Protein AF-A0A4Q9GNA7-F1 (afdb_monomer_lite)

Foldseek 3Di:
DDDDPVVPPPDDDPPPPPPVVNVVVVLVVQLVVLVVQCVVCLVVVHHRDCVSCVSVVNNVVVVSVPVVPD

Radius of gyration: 22.16 Å; chains: 1; bounding box: 45×47×49 Å

Organism: NCBI:txid2528245

pLDDT: mean 71.97, std 17.01, range [39.44, 91.56]

Structure (mmCIF, N/CA/C/O backbone):
data_AF-A0A4Q9GNA7-F1
#
_entry.id   AF-A0A4Q9GNA7-F1
#
loop_
_atom_site.group_PDB
_atom_site.id
_atom_site.type_symbol
_atom_site.label_atom_id
_atom_site.label_alt_id
_atom_site.label_comp_id
_atom_site.label_asym_id
_atom_site.label_entity_id
_atom_site.label_seq_id
_atom_site.pdbx_PDB_ins_code
_atom_site.Cartn_x
_atom_site.Cartn_y
_atom_site.Cartn_z
_atom_site.occupancy
_atom_site.B_iso_or_equiv
_atom_site.auth_seq_id
_atom_site.auth_comp_id
_atom_site.auth_asym_id
_atom_site.auth_atom_id
_atom_site.pdbx_PDB_model_num
ATOM 1 N N . MET A 1 1 ? 21.520 40.344 -21.738 1.00 41.06 1 MET A N 1
ATOM 2 C CA . MET A 1 1 ? 20.536 39.770 -22.683 1.00 41.06 1 MET A CA 1
ATOM 3 C C . MET A 1 1 ? 21.174 38.538 -23.331 1.00 41.06 1 MET A C 1
ATOM 5 O O . MET A 1 1 ? 21.803 38.654 -24.368 1.00 41.06 1 MET A O 1
ATOM 9 N N . ALA A 1 2 ? 21.130 37.382 -22.660 1.00 42.25 2 ALA A N 1
ATOM 10 C CA . ALA A 1 2 ? 21.801 36.156 -23.107 1.00 42.25 2 ALA A CA 1
ATOM 11 C C . ALA A 1 2 ? 20.764 35.190 -23.694 1.00 42.25 2 ALA A C 1
ATOM 13 O O . ALA A 1 2 ? 20.191 34.364 -22.989 1.00 42.25 2 ALA A O 1
ATOM 14 N N . ARG A 1 3 ? 20.465 35.348 -24.985 1.00 48.25 3 ARG A N 1
ATOM 15 C CA . ARG A 1 3 ? 19.678 34.383 -25.762 1.00 48.25 3 ARG A CA 1
ATOM 16 C C . ARG A 1 3 ? 20.615 33.717 -26.768 1.00 48.25 3 ARG A C 1
ATOM 18 O O . ARG A 1 3 ? 21.386 34.409 -27.418 1.00 48.25 3 ARG A O 1
ATOM 25 N N . ASN A 1 4 ? 20.477 32.400 -26.914 1.00 50.50 4 ASN A N 1
ATOM 26 C CA . ASN A 1 4 ? 20.972 31.590 -28.038 1.00 50.50 4 ASN A CA 1
ATOM 27 C C . ASN A 1 4 ? 22.413 31.055 -28.014 1.00 50.50 4 ASN A C 1
ATOM 29 O O . ASN A 1 4 ? 23.114 31.147 -29.012 1.00 50.50 4 ASN A O 1
ATOM 33 N N . ILE A 1 5 ? 22.798 30.329 -26.960 1.00 52.88 5 ILE A N 1
ATOM 34 C CA . ILE A 1 5 ? 23.808 29.254 -27.122 1.00 52.88 5 ILE A CA 1
ATOM 35 C C . ILE A 1 5 ? 23.130 27.923 -27.536 1.00 52.88 5 ILE A C 1
ATOM 37 O O . ILE A 1 5 ? 23.745 27.072 -28.168 1.00 52.88 5 ILE A O 1
ATOM 41 N N . TYR A 1 6 ? 21.822 27.771 -27.285 1.00 52.81 6 TYR A N 1
ATOM 42 C CA . TYR A 1 6 ? 21.060 26.537 -27.543 1.00 52.81 6 TYR A CA 1
ATOM 43 C C . TYR A 1 6 ? 20.821 26.203 -29.027 1.00 52.81 6 TYR A C 1
ATOM 45 O O . TYR A 1 6 ? 20.581 25.045 -29.353 1.00 52.81 6 TYR A O 1
ATOM 53 N N . LEU A 1 7 ? 20.890 27.184 -29.934 1.00 54.47 7 LEU A N 1
ATOM 54 C CA . LEU A 1 7 ? 20.646 26.964 -31.369 1.00 54.47 7 LEU A CA 1
ATOM 55 C C . LEU A 1 7 ? 21.885 26.472 -32.135 1.00 54.47 7 LEU A C 1
ATOM 57 O O . LEU A 1 7 ? 21.744 25.979 -33.248 1.00 54.47 7 LEU A O 1
ATOM 61 N N . ALA A 1 8 ? 23.088 26.578 -31.560 1.00 55.75 8 ALA A N 1
ATOM 62 C CA . ALA A 1 8 ? 24.333 26.312 -32.284 1.00 55.75 8 ALA A CA 1
ATOM 63 C C . ALA A 1 8 ? 24.732 24.827 -32.327 1.00 55.75 8 ALA A C 1
ATOM 65 O O . ALA A 1 8 ? 25.507 24.428 -33.190 1.00 55.75 8 ALA A O 1
ATOM 66 N N . THR A 1 9 ? 24.230 23.996 -31.409 1.00 54.38 9 THR A N 1
ATOM 67 C CA . THR A 1 9 ? 24.740 22.624 -31.246 1.00 54.38 9 THR A CA 1
ATOM 68 C C . THR A 1 9 ? 23.827 21.530 -31.776 1.00 54.38 9 THR A C 1
ATOM 70 O O . THR A 1 9 ? 24.279 20.389 -31.825 1.00 54.38 9 THR A O 1
ATOM 73 N N . GLY A 1 10 ? 22.583 21.823 -32.186 1.00 49.12 10 GLY A N 1
ATOM 74 C CA . GLY A 1 10 ? 21.673 20.873 -32.861 1.00 49.12 10 GLY A CA 1
ATOM 75 C C . GLY A 1 10 ? 21.373 19.562 -32.112 1.00 49.12 10 GLY A C 1
ATOM 76 O O . GLY A 1 10 ? 20.603 18.732 -32.588 1.00 49.12 10 GLY A O 1
ATOM 77 N N . ARG A 1 11 ? 21.962 19.347 -30.936 1.00 48.22 11 ARG A N 1
ATOM 78 C CA . ARG A 1 11 ? 21.797 18.154 -30.122 1.00 48.22 11 ARG A CA 1
ATOM 79 C C . ARG A 1 11 ? 20.664 18.432 -29.159 1.00 48.22 11 ARG A C 1
ATOM 81 O O . ARG A 1 11 ? 20.844 19.135 -28.166 1.00 48.22 11 ARG A O 1
ATOM 88 N N . GLN A 1 12 ? 19.495 17.878 -29.471 1.00 49.69 12 GLN A N 1
ATOM 89 C CA . GLN A 1 12 ? 18.458 17.661 -28.472 1.00 49.69 12 GLN A CA 1
ATOM 90 C C . GLN A 1 12 ? 19.138 17.046 -27.247 1.00 49.69 12 GLN A C 1
ATOM 92 O O . GLN A 1 12 ? 19.756 15.984 -27.351 1.00 49.69 12 GLN A O 1
ATOM 97 N N . MET A 1 13 ? 19.068 17.721 -26.096 1.00 49.88 13 MET A N 1
ATOM 98 C CA . MET A 1 13 ? 19.349 17.030 -24.846 1.00 49.88 13 MET A CA 1
ATOM 99 C C . MET A 1 13 ? 18.437 15.801 -24.822 1.00 49.88 13 MET A C 1
ATOM 101 O O . MET A 1 13 ? 17.236 15.959 -25.071 1.00 49.88 13 MET A O 1
ATOM 105 N N . PRO A 1 14 ? 18.961 14.590 -24.569 1.00 51.94 14 PRO A N 1
ATOM 106 C CA . PRO A 1 14 ? 18.090 13.459 -24.347 1.00 51.94 14 PRO A CA 1
ATOM 107 C C . PRO A 1 14 ? 17.239 13.843 -23.144 1.00 51.94 14 PRO A C 1
ATOM 109 O O . PRO A 1 14 ? 17.751 14.013 -22.038 1.00 51.94 14 PRO A O 1
ATOM 112 N N . VAL A 1 15 ? 15.940 14.046 -23.372 1.00 57.50 15 VAL A N 1
ATOM 113 C CA . VAL A 1 15 ? 14.964 14.021 -22.290 1.00 57.50 15 VAL A CA 1
ATOM 114 C C . VAL A 1 15 ? 15.278 12.721 -21.570 1.00 57.50 15 VAL A C 1
ATOM 116 O O . VAL A 1 15 ? 15.160 11.661 -22.187 1.00 57.50 15 VAL A O 1
ATOM 119 N N . LEU A 1 16 ? 15.785 12.807 -20.338 1.00 57.00 16 LEU A N 1
ATOM 120 C CA . LEU A 1 16 ? 16.046 11.661 -19.475 1.00 57.00 16 LEU A CA 1
ATOM 121 C C . LEU A 1 16 ? 14.689 11.003 -19.222 1.00 57.00 16 LEU A C 1
ATOM 123 O O . LEU A 1 16 ? 14.014 11.263 -18.230 1.00 57.00 16 LEU A O 1
ATOM 127 N N . ARG A 1 17 ? 14.224 10.220 -20.198 1.00 62.94 17 ARG A N 1
ATOM 128 C CA . ARG A 1 17 ? 13.014 9.430 -20.097 1.00 62.94 17 ARG A CA 1
ATOM 129 C C . ARG A 1 17 ? 13.346 8.379 -19.067 1.00 62.94 17 ARG A C 1
ATOM 131 O O . ARG A 1 17 ? 14.197 7.525 -19.305 1.00 62.94 17 ARG A O 1
ATOM 138 N N . MET A 1 18 ? 12.706 8.493 -17.911 1.00 66.38 18 MET A N 1
ATOM 139 C CA . MET A 1 18 ? 12.811 7.478 -16.883 1.00 66.38 18 MET A CA 1
ATOM 140 C C . MET A 1 18 ? 12.434 6.139 -17.531 1.00 66.38 18 MET A C 1
ATOM 142 O O . MET A 1 18 ? 11.345 6.057 -18.112 1.00 66.38 18 MET A O 1
ATOM 146 N N . PRO A 1 19 ? 13.328 5.133 -17.523 1.00 83.88 19 PRO A N 1
ATOM 147 C CA . PRO A 1 19 ? 13.025 3.848 -18.127 1.00 83.88 19 PRO A CA 1
ATOM 148 C C . PRO A 1 19 ? 11.739 3.301 -17.520 1.00 83.88 19 PRO A C 1
ATOM 150 O O . PRO A 1 19 ? 11.546 3.376 -16.306 1.00 83.88 19 PRO A O 1
ATOM 153 N N . GLU A 1 20 ? 10.865 2.743 -18.350 1.00 84.62 20 GLU A N 1
ATOM 154 C CA . GLU A 1 20 ? 9.568 2.223 -17.905 1.00 84.62 20 GLU A CA 1
ATOM 155 C C . GLU A 1 20 ? 9.727 1.185 -16.779 1.00 84.62 20 GLU A C 1
ATOM 157 O O . GLU A 1 20 ? 8.942 1.144 -15.836 1.00 84.62 20 GLU A O 1
ATOM 162 N N . THR A 1 21 ? 10.817 0.416 -16.809 1.00 80.12 21 THR A N 1
ATOM 163 C CA . THR A 1 21 ? 11.217 -0.509 -15.742 1.00 80.12 21 THR A CA 1
ATOM 164 C C . THR A 1 21 ? 11.431 0.189 -14.397 1.00 80.12 21 THR A C 1
ATOM 166 O O . THR A 1 21 ? 11.013 -0.327 -13.365 1.00 80.12 21 THR A O 1
ATOM 169 N N . LEU A 1 22 ? 12.056 1.369 -14.396 1.00 83.12 22 LEU A N 1
ATOM 170 C CA . LEU A 1 22 ? 12.319 2.137 -13.179 1.00 83.12 22 LEU A CA 1
ATOM 171 C C . LEU A 1 22 ? 11.019 2.718 -12.607 1.00 83.12 22 LEU A C 1
ATOM 173 O O . LEU A 1 22 ? 10.821 2.703 -11.397 1.00 83.12 22 LEU A O 1
ATOM 177 N N . ARG A 1 23 ? 10.112 3.176 -13.481 1.00 84.06 23 ARG A N 1
ATOM 178 C CA . ARG A 1 23 ? 8.766 3.619 -13.089 1.00 84.06 23 ARG A CA 1
ATOM 179 C C . ARG A 1 23 ? 7.990 2.486 -12.422 1.00 84.06 23 ARG A C 1
ATOM 181 O O . ARG A 1 23 ? 7.560 2.643 -11.288 1.00 84.06 23 ARG A O 1
ATOM 188 N N . ARG A 1 24 ? 7.930 1.315 -13.061 1.00 85.25 24 ARG A N 1
ATOM 189 C CA . ARG A 1 24 ? 7.265 0.128 -12.498 1.00 85.25 24 ARG A CA 1
ATOM 190 C C . ARG A 1 24 ? 7.856 -0.301 -11.157 1.00 85.25 24 ARG A C 1
ATOM 192 O O . ARG A 1 24 ? 7.115 -0.705 -10.268 1.00 85.25 24 ARG A O 1
ATOM 199 N N . ALA A 1 25 ? 9.176 -0.209 -10.996 1.00 87.94 25 ALA A N 1
ATOM 200 C CA . ALA A 1 25 ? 9.825 -0.507 -9.723 1.00 87.94 25 ALA A CA 1
ATOM 201 C C . ALA A 1 25 ? 9.403 0.480 -8.622 1.00 87.94 25 ALA A C 1
ATOM 203 O O . ALA A 1 25 ? 9.124 0.061 -7.501 1.00 87.94 25 ALA A O 1
ATOM 204 N N . ILE A 1 26 ? 9.314 1.775 -8.939 1.00 87.62 26 ILE A N 1
ATOM 205 C CA . ILE A 1 26 ? 8.839 2.801 -8.002 1.00 87.62 26 ILE A CA 1
ATOM 206 C C . ILE A 1 26 ? 7.379 2.547 -7.614 1.00 87.62 26 ILE A C 1
ATOM 208 O O . ILE A 1 26 ? 7.071 2.550 -6.423 1.00 87.62 26 ILE A O 1
ATOM 212 N N . ASP A 1 27 ? 6.512 2.260 -8.583 1.00 88.06 27 ASP A N 1
ATOM 213 C CA . ASP A 1 27 ? 5.093 1.977 -8.337 1.00 88.06 27 ASP A CA 1
ATOM 214 C C . ASP A 1 27 ? 4.919 0.731 -7.445 1.00 88.06 27 ASP A C 1
ATOM 216 O O . ASP A 1 27 ? 4.120 0.716 -6.503 1.00 88.06 27 ASP A O 1
ATOM 220 N N . LEU A 1 28 ? 5.740 -0.304 -7.663 1.00 89.06 28 LEU A N 1
ATOM 221 C CA . LEU A 1 28 ? 5.762 -1.498 -6.817 1.00 89.06 28 LEU A CA 1
ATOM 222 C C . LEU A 1 28 ? 6.205 -1.174 -5.382 1.00 89.06 28 LEU A C 1
ATOM 224 O O . LEU A 1 28 ? 5.566 -1.598 -4.423 1.00 89.06 28 LEU A O 1
ATOM 228 N N . VAL A 1 29 ? 7.274 -0.395 -5.207 1.00 91.56 29 VAL A N 1
ATOM 229 C CA . VAL A 1 29 ? 7.743 0.005 -3.869 1.00 91.56 29 VAL A CA 1
ATOM 230 C C . VAL A 1 29 ? 6.679 0.829 -3.138 1.00 91.56 29 VAL A C 1
ATOM 232 O O . VAL A 1 29 ? 6.452 0.626 -1.944 1.00 91.56 29 VAL A O 1
ATOM 235 N N . GLN A 1 30 ? 5.997 1.732 -3.845 1.00 90.81 30 GLN A N 1
ATOM 236 C CA . GLN A 1 30 ? 4.929 2.551 -3.276 1.00 90.81 30 GLN A CA 1
ATOM 237 C C . GLN A 1 30 ? 3.727 1.712 -2.832 1.00 90.81 30 GLN A C 1
ATOM 239 O O . GLN A 1 30 ? 3.248 1.906 -1.713 1.00 90.81 30 GLN A O 1
ATOM 244 N N . SER A 1 31 ? 3.288 0.748 -3.645 1.00 88.69 31 SER A N 1
ATOM 245 C CA . SER A 1 31 ? 2.171 -0.141 -3.290 1.00 88.69 31 SER A CA 1
ATOM 246 C C . SER A 1 31 ? 2.494 -1.041 -2.091 1.00 88.69 31 SER A C 1
ATOM 248 O O . SER A 1 31 ? 1.678 -1.157 -1.175 1.00 88.69 31 SER A O 1
ATOM 250 N N . ILE A 1 32 ? 3.712 -1.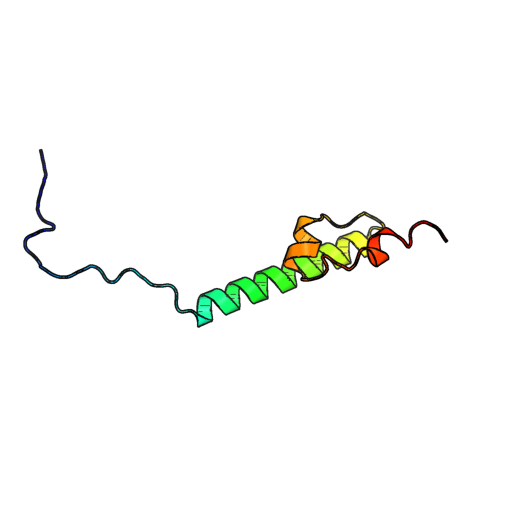592 -2.012 1.00 88.7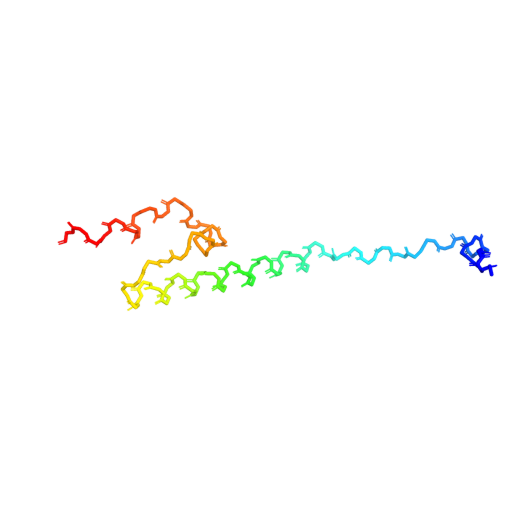5 32 ILE A N 1
ATOM 251 C CA . ILE A 1 32 ? 4.174 -2.364 -0.843 1.00 88.75 32 ILE A CA 1
ATOM 252 C C . ILE A 1 32 ? 4.172 -1.488 0.418 1.00 88.75 32 ILE A C 1
ATOM 254 O O . ILE A 1 32 ? 3.680 -1.902 1.471 1.00 88.75 32 ILE A O 1
ATOM 258 N N . ALA A 1 33 ? 4.694 -0.262 0.326 1.00 91.06 33 ALA A N 1
ATOM 259 C CA . ALA A 1 33 ? 4.714 0.664 1.454 1.00 91.06 33 ALA A CA 1
ATOM 260 C C . ALA A 1 33 ? 3.296 1.049 1.910 1.00 91.06 33 ALA A C 1
ATOM 262 O O . ALA A 1 33 ? 3.035 1.114 3.114 1.00 91.06 33 ALA A O 1
ATOM 263 N N . ALA A 1 34 ? 2.376 1.275 0.970 1.00 89.44 34 ALA A N 1
ATOM 264 C CA . ALA A 1 34 ? 0.973 1.556 1.256 1.00 89.44 34 ALA A CA 1
ATOM 265 C C . ALA A 1 34 ? 0.292 0.376 1.966 1.00 89.44 34 ALA A C 1
ATOM 267 O O . ALA A 1 34 ? -0.307 0.567 3.025 1.00 89.44 34 ALA A O 1
ATOM 268 N N . ALA A 1 35 ? 0.484 -0.854 1.479 1.00 87.50 35 ALA A N 1
ATOM 269 C CA . ALA A 1 35 ? -0.025 -2.061 2.129 1.00 87.50 35 ALA A CA 1
ATOM 270 C C . ALA A 1 35 ? 0.510 -2.216 3.566 1.00 87.50 35 ALA A C 1
ATOM 272 O O . ALA A 1 35 ? -0.242 -2.546 4.487 1.00 87.50 35 ALA A O 1
ATOM 273 N N . GLY A 1 36 ? 1.789 -1.896 3.794 1.00 90.00 36 GLY A N 1
ATOM 274 C CA . GLY A 1 36 ? 2.384 -1.866 5.131 1.00 90.00 36 GLY A CA 1
ATOM 275 C C . GLY A 1 36 ? 1.708 -0.862 6.074 1.00 90.00 36 GLY A C 1
ATOM 276 O O . GLY A 1 36 ? 1.442 -1.189 7.234 1.00 90.00 36 GLY A O 1
ATOM 277 N N . ARG A 1 37 ? 1.376 0.340 5.579 1.00 90.00 37 ARG A N 1
ATOM 278 C CA . ARG A 1 37 ? 0.646 1.367 6.347 1.00 90.00 37 ARG A CA 1
ATOM 279 C C . ARG A 1 37 ? -0.789 0.944 6.656 1.00 90.00 37 ARG A C 1
ATOM 281 O O . ARG A 1 37 ? -1.231 1.126 7.790 1.00 90.00 37 ARG A O 1
ATOM 288 N N . VAL A 1 38 ? -1.480 0.312 5.706 1.00 87.00 38 VAL A N 1
ATOM 289 C CA . VAL A 1 38 ? -2.810 -0.277 5.934 1.00 87.00 38 VAL A CA 1
ATOM 290 C C . VAL A 1 38 ? -2.740 -1.342 7.033 1.00 87.00 38 VAL A C 1
ATOM 292 O O . VAL A 1 38 ? -3.486 -1.266 8.006 1.00 87.00 38 VAL A O 1
ATOM 295 N N . GLY A 1 39 ? -1.794 -2.283 6.951 1.00 86.06 39 GLY A N 1
ATOM 296 C CA . GLY A 1 39 ? -1.614 -3.318 7.975 1.00 86.06 39 GLY A CA 1
ATOM 297 C C . GLY A 1 39 ? -1.233 -2.764 9.355 1.00 86.06 39 GLY A C 1
ATOM 298 O O . GLY A 1 39 ? -1.631 -3.315 10.382 1.00 86.06 39 GLY A O 1
ATOM 299 N N . ALA A 1 40 ? -0.483 -1.660 9.415 1.00 87.19 40 ALA A N 1
ATOM 300 C CA . ALA A 1 40 ? -0.199 -0.960 10.667 1.00 87.19 40 ALA A CA 1
ATOM 301 C C . ALA A 1 40 ? -1.459 -0.313 11.268 1.00 87.19 40 ALA A C 1
ATOM 303 O O . ALA A 1 40 ? -1.701 -0.472 12.462 1.00 87.19 40 ALA A O 1
ATOM 304 N N . ALA A 1 41 ? -2.282 0.350 10.449 1.00 84.31 41 ALA A N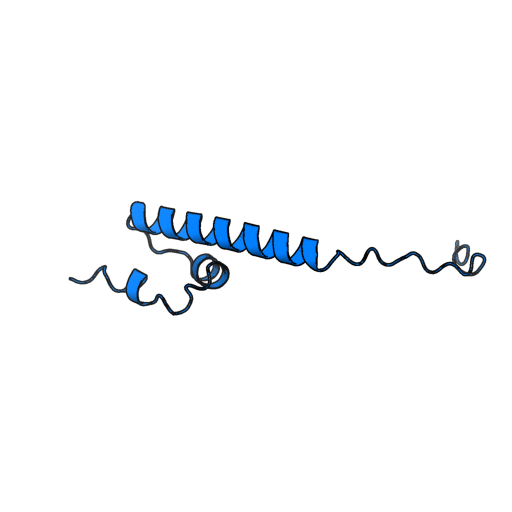 1
ATOM 305 C CA . ALA A 1 41 ? -3.544 0.943 10.891 1.00 84.31 41 ALA A CA 1
ATOM 306 C C . ALA A 1 41 ? -4.511 -0.120 11.437 1.00 84.31 41 ALA A C 1
ATOM 308 O O . ALA A 1 41 ? -5.031 0.041 12.540 1.00 84.31 41 ALA A O 1
ATOM 309 N N . VAL A 1 42 ? -4.658 -1.246 10.727 1.00 83.56 42 VAL A N 1
ATOM 310 C CA . VAL A 1 42 ? -5.488 -2.382 11.165 1.00 83.56 42 VAL A CA 1
ATOM 311 C C . VAL A 1 42 ? -5.019 -2.923 12.519 1.00 83.56 42 VAL A C 1
ATOM 313 O O . VAL A 1 42 ? -5.835 -3.087 13.423 1.00 83.56 42 VAL A O 1
ATOM 316 N N . ARG A 1 43 ? -3.708 -3.139 12.705 1.00 83.31 43 ARG A N 1
ATOM 317 C CA . ARG A 1 43 ? -3.148 -3.604 13.991 1.00 83.31 43 ARG A CA 1
ATOM 318 C C . ARG A 1 43 ? -3.346 -2.613 15.136 1.00 83.31 43 ARG A C 1
ATOM 320 O O . ARG A 1 43 ? -3.480 -3.030 16.277 1.00 83.31 43 ARG A O 1
ATOM 327 N N . ALA A 1 44 ? -3.370 -1.318 14.838 1.00 85.81 44 ALA A N 1
ATOM 328 C CA . ALA A 1 44 ? -3.638 -0.267 15.814 1.00 85.81 44 ALA A CA 1
ATOM 329 C C . ALA A 1 44 ? -5.143 -0.048 16.075 1.00 85.81 44 ALA A C 1
ATOM 331 O O . ALA A 1 44 ? -5.499 0.903 16.768 1.00 85.81 44 ALA A O 1
ATOM 332 N N . HIS A 1 45 ? -6.027 -0.876 15.502 1.00 81.00 45 HIS A N 1
ATOM 333 C CA . HIS A 1 45 ? -7.483 -0.681 15.519 1.00 81.00 45 HIS A CA 1
ATOM 334 C C . HIS A 1 45 ? -7.920 0.709 15.015 1.00 81.00 45 HIS A C 1
ATOM 336 O O . HIS A 1 45 ? -8.958 1.242 15.415 1.00 81.00 45 HIS A O 1
ATOM 342 N N . ALA A 1 46 ? -7.124 1.300 14.125 1.00 80.25 46 ALA A N 1
ATOM 343 C CA . ALA A 1 46 ? -7.372 2.590 13.506 1.00 80.25 46 ALA A CA 1
ATOM 344 C C . ALA A 1 46 ? -7.861 2.408 12.064 1.00 80.25 46 ALA A C 1
ATOM 346 O O . ALA A 1 46 ? -7.525 1.436 11.387 1.00 80.25 46 ALA A O 1
ATOM 347 N N . ALA A 1 47 ? -8.638 3.372 11.571 1.00 82.44 47 ALA A N 1
ATOM 348 C CA . ALA A 1 47 ? -9.065 3.369 10.178 1.00 82.44 47 ALA A CA 1
ATOM 349 C C . ALA A 1 47 ? -7.864 3.663 9.252 1.00 82.44 47 ALA A C 1
ATOM 351 O O . ALA A 1 47 ? -7.196 4.688 9.440 1.00 82.44 47 ALA A O 1
ATOM 352 N N . PRO A 1 48 ? -7.584 2.812 8.245 1.00 84.38 48 PRO A N 1
ATOM 353 C CA . PRO A 1 48 ? -6.608 3.126 7.209 1.00 84.38 48 PRO A CA 1
ATOM 354 C C . PRO A 1 48 ? -7.026 4.375 6.427 1.00 84.38 48 PRO A C 1
ATOM 356 O O . PRO A 1 48 ? -8.214 4.649 6.244 1.00 84.38 48 PRO A O 1
ATOM 359 N N . ARG A 1 49 ? -6.054 5.143 5.929 1.00 86.25 49 ARG A N 1
ATOM 360 C CA . ARG A 1 49 ? -6.346 6.301 5.075 1.00 86.25 49 ARG A CA 1
ATOM 361 C C . ARG A 1 49 ? -6.807 5.822 3.700 1.00 86.25 49 ARG A C 1
ATOM 363 O O . ARG A 1 49 ? -6.211 4.905 3.142 1.00 86.25 49 ARG A O 1
ATOM 370 N N . LYS A 1 50 ? -7.796 6.506 3.113 1.00 84.38 50 LYS A N 1
ATOM 371 C CA . LYS A 1 50 ? -8.314 6.204 1.764 1.00 84.38 50 LYS A CA 1
ATOM 372 C C . LYS A 1 50 ? -7.202 6.140 0.709 1.00 84.38 50 LYS A C 1
ATOM 374 O O . LYS A 1 50 ? -7.155 5.203 -0.071 1.00 84.38 50 LYS A O 1
ATOM 379 N N . PHE A 1 51 ? -6.257 7.077 0.770 1.00 86.69 51 PHE A N 1
ATOM 380 C CA . PHE A 1 51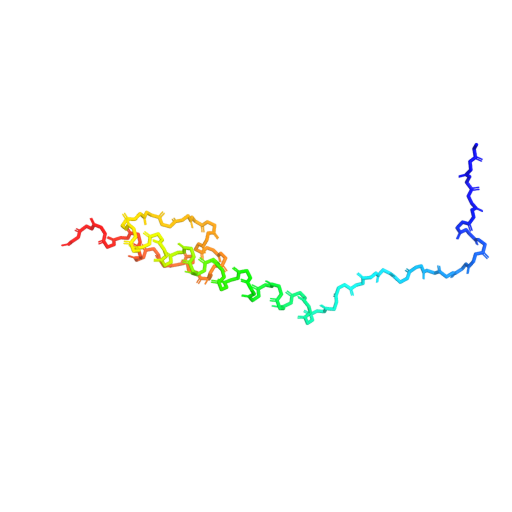 ? -5.094 7.118 -0.120 1.00 86.69 51 PHE A CA 1
ATOM 381 C C . PHE A 1 51 ? -4.208 5.864 -0.031 1.00 86.69 51 PHE A C 1
ATOM 383 O O . PHE A 1 51 ? -3.742 5.367 -1.049 1.00 86.69 51 PHE A O 1
ATOM 390 N N . ASP A 1 52 ? -3.984 5.332 1.175 1.00 85.94 52 ASP A N 1
ATOM 391 C CA . ASP A 1 52 ? -3.171 4.123 1.357 1.00 85.94 52 ASP A CA 1
ATOM 392 C C . ASP A 1 52 ? -3.912 2.868 0.875 1.00 85.94 52 ASP A C 1
ATOM 394 O O . ASP A 1 52 ? -3.279 1.933 0.393 1.00 85.94 52 ASP A O 1
ATOM 398 N N . LEU A 1 53 ? -5.247 2.859 0.961 1.00 85.31 53 LEU A N 1
ATOM 399 C CA . LEU A 1 53 ? -6.078 1.805 0.377 1.00 85.31 53 LEU A CA 1
ATOM 400 C C . LEU A 1 53 ? -6.028 1.848 -1.155 1.00 85.31 53 LEU A C 1
ATOM 402 O O . LEU A 1 53 ? -5.787 0.818 -1.772 1.00 85.31 53 LEU A O 1
ATOM 406 N N . GLU A 1 54 ? -6.182 3.025 -1.761 1.00 87.19 54 GLU A N 1
ATOM 407 C CA . GLU A 1 54 ? -6.081 3.216 -3.216 1.00 87.19 54 GLU A CA 1
ATOM 408 C C . GLU A 1 54 ? -4.692 2.807 -3.739 1.00 87.19 54 GLU A C 1
ATOM 410 O O . GLU A 1 54 ? -4.585 1.985 -4.646 1.00 87.19 54 GLU A O 1
ATOM 415 N N . GLN A 1 55 ? -3.608 3.280 -3.110 1.00 86.56 55 GLN A N 1
ATOM 416 C CA . GLN A 1 55 ? -2.240 2.912 -3.509 1.00 86.56 55 GLN A CA 1
ATOM 417 C C . GLN A 1 55 ? -1.907 1.427 -3.316 1.00 86.56 55 GLN A C 1
ATOM 419 O O . GLN A 1 55 ? -1.032 0.903 -4.005 1.00 86.56 55 GLN A O 1
ATOM 424 N N . ALA A 1 56 ? -2.571 0.748 -2.381 1.00 84.69 56 ALA A N 1
ATOM 425 C CA . ALA A 1 56 ? -2.408 -0.686 -2.164 1.00 84.69 56 ALA A CA 1
A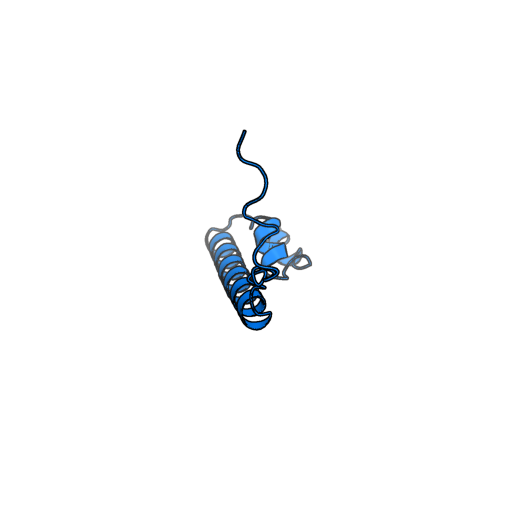TOM 426 C C . ALA A 1 56 ? -3.313 -1.546 -3.072 1.00 84.69 56 ALA A C 1
ATOM 428 O O . ALA A 1 56 ? -3.259 -2.770 -2.974 1.00 84.69 56 ALA A O 1
ATOM 429 N N . GLY A 1 57 ? -4.159 -0.944 -3.920 1.00 83.50 57 GLY A N 1
ATOM 430 C CA . GLY A 1 57 ? -5.160 -1.673 -4.712 1.00 83.50 57 GLY A CA 1
ATOM 431 C C . GLY A 1 57 ? -6.294 -2.270 -3.866 1.00 83.50 57 GLY A C 1
ATOM 432 O O . GLY A 1 57 ? -6.922 -3.250 -4.253 1.00 83.50 57 GLY A O 1
ATOM 433 N N . LEU A 1 58 ? -6.540 -1.698 -2.685 1.00 81.50 58 LEU A N 1
ATOM 434 C CA . LEU A 1 58 ? -7.543 -2.114 -1.700 1.00 81.50 58 LEU A CA 1
ATOM 435 C C . LEU A 1 58 ? -8.740 -1.150 -1.653 1.00 81.50 58 LEU A C 1
ATOM 437 O O . LEU A 1 58 ? -9.447 -1.072 -0.652 1.00 81.50 58 LEU A O 1
ATOM 441 N N . GLU A 1 59 ? -8.987 -0.409 -2.729 1.00 73.94 59 GLU A N 1
ATOM 442 C CA . GLU A 1 59 ? -10.068 0.581 -2.836 1.00 73.94 59 GLU A CA 1
ATOM 443 C C . GLU A 1 59 ? -11.475 -0.013 -2.664 1.00 73.94 59 GLU A C 1
ATOM 445 O O . GLU A 1 59 ? -12.366 0.648 -2.136 1.00 73.94 59 GLU A O 1
ATOM 450 N N . HIS A 1 60 ? -11.651 -1.291 -3.010 1.00 64.25 60 HIS A N 1
ATOM 451 C CA . HIS A 1 60 ? -12.882 -2.054 -2.779 1.00 64.25 60 HIS A CA 1
ATOM 452 C C . HIS A 1 60 ? -12.870 -2.865 -1.480 1.00 64.25 60 HIS A C 1
ATOM 454 O O . HIS A 1 60 ? -13.837 -3.563 -1.171 1.00 64.25 60 HIS A O 1
ATOM 460 N N . ALA A 1 61 ? -11.810 -2.769 -0.675 1.00 63.25 61 ALA A N 1
ATOM 461 C CA . ALA A 1 61 ? -11.738 -3.416 0.628 1.00 63.25 61 ALA A CA 1
ATOM 462 C C . ALA A 1 61 ? -12.556 -2.653 1.689 1.00 63.25 61 ALA A C 1
ATOM 464 O O . ALA A 1 61 ? -12.151 -2.574 2.847 1.00 63.25 61 ALA A O 1
ATOM 465 N N . GLU A 1 62 ? -13.737 -2.134 1.321 1.00 55.38 62 GLU A N 1
ATOM 466 C CA . GLU A 1 62 ? -14.726 -1.529 2.231 1.00 55.38 62 GLU A CA 1
ATOM 467 C C . GLU A 1 62 ? -15.033 -2.443 3.431 1.00 55.38 62 GLU A C 1
ATOM 469 O O . GLU A 1 62 ? -15.372 -1.983 4.522 1.00 55.38 62 GLU A O 1
ATOM 474 N N . VAL A 1 63 ? -14.839 -3.749 3.239 1.00 55.47 63 VAL A N 1
ATOM 475 C CA . VAL A 1 63 ? -14.910 -4.798 4.256 1.00 55.47 63 VAL A CA 1
ATOM 476 C C . VAL A 1 63 ? -13.949 -4.551 5.431 1.00 55.47 63 VAL A C 1
ATOM 478 O O . VAL A 1 63 ? -14.345 -4.763 6.574 1.00 55.47 63 VAL A O 1
ATOM 481 N N . LEU A 1 64 ? -12.736 -4.029 5.205 1.00 55.16 64 LEU A N 1
ATOM 482 C CA . LEU A 1 64 ? -11.775 -3.721 6.280 1.00 55.16 64 LEU A CA 1
ATOM 483 C C . LEU A 1 64 ? -12.274 -2.608 7.211 1.00 55.16 64 LEU A C 1
ATOM 485 O O . LEU A 1 64 ? -11.968 -2.611 8.401 1.00 55.16 64 LEU A O 1
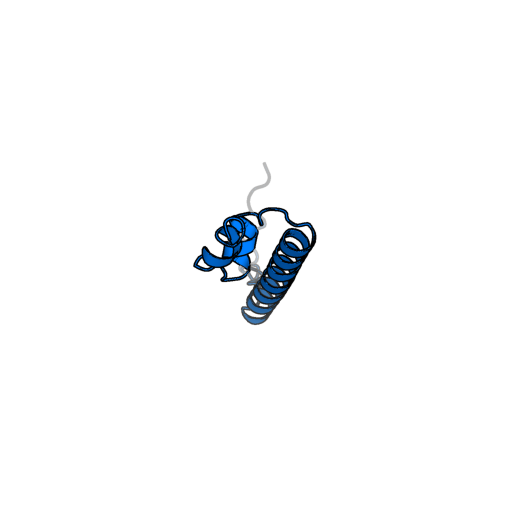ATOM 489 N N . THR A 1 65 ? -13.074 -1.678 6.691 1.00 52.41 65 THR A N 1
ATOM 490 C CA . THR A 1 65 ? -13.674 -0.587 7.472 1.00 52.41 65 THR A CA 1
ATOM 491 C C . THR A 1 65 ? -14.948 -1.042 8.197 1.00 52.41 65 THR A C 1
ATOM 493 O O . THR A 1 65 ? -15.297 -0.492 9.242 1.00 52.41 65 THR A O 1
ATOM 496 N N . ARG A 1 66 ? -15.646 -2.058 7.663 1.00 50.25 66 ARG A N 1
ATOM 497 C CA . ARG A 1 66 ? -16.951 -2.543 8.153 1.00 50.25 66 ARG A CA 1
ATOM 498 C C . ARG A 1 66 ? -16.881 -3.518 9.331 1.00 50.25 66 ARG A C 1
ATOM 500 O O . ARG A 1 66 ? -17.849 -3.600 10.078 1.00 50.25 66 ARG A O 1
ATOM 507 N N . TYR A 1 67 ? -15.757 -4.197 9.562 1.00 51.75 67 TYR A N 1
ATOM 508 C CA . TYR A 1 67 ? -15.599 -5.155 10.675 1.00 51.75 67 TYR A CA 1
ATOM 509 C C . TYR A 1 67 ? -15.484 -4.522 12.080 1.00 51.75 67 TYR A C 1
ATOM 511 O O . TYR A 1 67 ? -15.083 -5.181 13.030 1.00 51.75 67 TYR A O 1
ATOM 519 N N . ARG A 1 68 ? -15.872 -3.251 12.250 1.00 46.56 68 ARG A N 1
ATOM 520 C CA . ARG A 1 68 ? -15.994 -2.592 13.563 1.00 46.56 68 ARG A CA 1
ATOM 521 C C . ARG A 1 68 ? -17.393 -2.750 14.194 1.00 46.56 68 ARG A C 1
ATOM 523 O O . ARG A 1 68 ? -17.687 -2.054 15.160 1.00 46.56 68 ARG A O 1
ATOM 530 N N . GLY A 1 69 ? -18.269 -3.582 13.619 1.00 46.50 69 GLY A N 1
ATOM 531 C CA . GLY A 1 69 ? -19.701 -3.622 13.951 1.00 46.50 69 GLY A CA 1
ATOM 532 C C . GLY A 1 69 ? -20.315 -4.984 14.299 1.00 46.50 69 GLY A C 1
ATOM 533 O O . GLY A 1 69 ? -21.537 -5.047 14.384 1.00 46.50 69 GLY A O 1
ATOM 534 N N . LEU A 1 70 ? -19.524 -6.044 14.485 1.00 39.44 70 LEU A N 1
ATOM 535 C CA . LEU A 1 70 ? -19.945 -7.345 15.035 1.00 39.44 70 LEU A CA 1
ATOM 536 C C . LEU A 1 70 ? -18.854 -7.863 15.975 1.00 39.44 70 LEU A C 1
ATOM 538 O O . LEU A 1 70 ? -19.202 -8.643 16.884 1.00 39.44 70 LEU A O 1
#

Sequence (70 aa):
MARNIYLATGRQMPVLRMPETLRRAIDLVQSIAAAGRVGAAVRAHAAPRKFDLEQAGLEHAEVLTRYRGL

Secondary structure (DSSP, 8-state):
----STTSS----------HHHHHHHHHHHHHHHHHHHHHHHHTTPPPPHHHHHHTT-TT-HHHHHTT--